Protein AF-A0A821KAT2-F1 (afdb_monomer_lite)

Foldseek 3Di:
DPVVVVVVVVQVVVCVPDPPLPPPPDQPPPVSLLVNLVVLLVVDPALVSSLVVS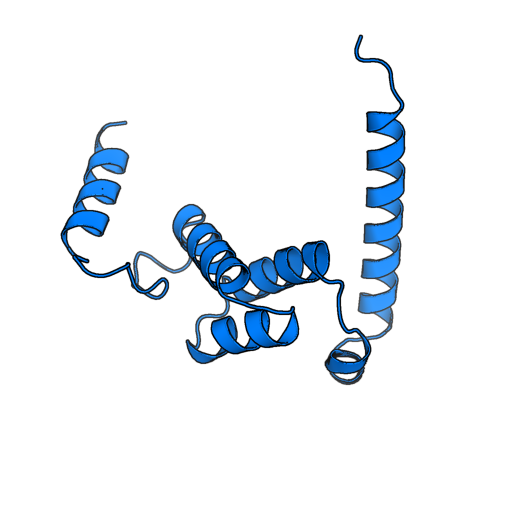PVPVRCRNNVVNNVVRCVPHNDPCVVCVVPDDPVVVVVVVVVVVVVVVVVVVVVPDPDD

Radius of gyration: 17.95 Å; chains: 1; bounding box: 37×36×47 Å

Sequence (113 aa):
TPRLHNDVQNVLLRHHRWADPGVETHVAYAPTVLNAALHYVSVSKNAAQAMANADGKNKHYYLPIVGILAGARWGIPVETYKDNINDAQLITLRETCTKLSTTWKQKLDQPYN

Secondary structure (DSSP, 8-state):
-HHHHHHHHHHHHH--SS--TT--STTT-HHHHHHHHHHHHHT-SSHHHHHHHHHTTS-GGGHHHHHHHHHHHH---HHHHGGGS-HHHHHHHHHHHHHHHHHHHHHHSS---

pLDDT: mean 73.88, std 16.39, range [41.5, 94.19]

Structure (mmCIF, N/CA/C/O backbone):
data_AF-A0A821KAT2-F1
#
_entry.id   AF-A0A821KAT2-F1
#
loop_
_atom_site.group_PDB
_atom_site.id
_atom_site.type_symbol
_atom_site.label_atom_id
_atom_site.label_alt_id
_atom_site.label_comp_id
_atom_site.label_asym_id
_atom_site.label_entity_id
_atom_site.label_seq_id
_atom_site.pdbx_PDB_ins_code
_atom_site.Cartn_x
_atom_site.Cartn_y
_atom_site.Cartn_z
_atom_site.occupancy
_atom_site.B_iso_or_equiv
_atom_site.auth_seq_id
_atom_site.auth_comp_id
_atom_site.auth_asym_id
_atom_site.auth_atom_id
_atom_site.pdbx_PDB_model_num
ATOM 1 N N . THR A 1 1 ? -0.099 23.629 -23.839 1.00 48.84 1 THR A N 1
ATOM 2 C CA . THR A 1 1 ? 1.025 22.709 -23.534 1.00 48.84 1 THR A CA 1
ATOM 3 C C . THR A 1 1 ? 0.987 21.493 -24.464 1.00 48.84 1 THR A C 1
ATOM 5 O O . THR A 1 1 ? 0.554 20.424 -24.060 1.00 48.84 1 THR A O 1
ATOM 8 N N . PRO A 1 2 ? 1.419 21.633 -25.732 1.00 46.84 2 PRO A N 1
ATOM 9 C CA . PRO A 1 2 ? 1.267 20.587 -26.759 1.00 46.84 2 PRO A CA 1
ATOM 10 C C . PRO A 1 2 ? 2.289 19.440 -26.662 1.00 46.84 2 PRO A C 1
ATOM 12 O O . PRO A 1 2 ? 2.046 18.355 -27.176 1.00 46.84 2 PRO A O 1
ATOM 15 N N . ARG A 1 3 ? 3.432 19.661 -25.991 1.00 51.06 3 ARG A N 1
ATOM 16 C CA . ARG A 1 3 ? 4.513 18.664 -25.884 1.00 51.06 3 ARG A CA 1
ATOM 17 C C . ARG A 1 3 ? 4.119 17.438 -25.058 1.00 51.06 3 ARG A C 1
ATOM 19 O O . ARG A 1 3 ? 4.303 16.327 -25.524 1.00 51.06 3 ARG A O 1
ATOM 26 N N . LEU A 1 4 ? 3.457 17.633 -23.914 1.00 49.03 4 LEU A N 1
ATOM 27 C CA . LEU A 1 4 ? 3.092 16.532 -23.014 1.00 49.03 4 LEU A CA 1
ATOM 28 C C . LEU A 1 4 ? 2.119 15.528 -23.660 1.00 49.03 4 LEU A C 1
ATOM 30 O O . LEU A 1 4 ? 2.245 14.327 -23.461 1.00 49.03 4 LEU A O 1
ATOM 34 N N . HIS A 1 5 ? 1.160 16.016 -24.454 1.00 43.97 5 HIS A N 1
ATOM 35 C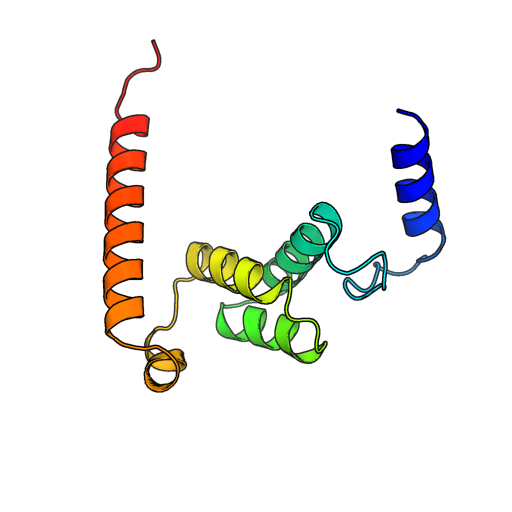 CA . HIS A 1 5 ? 0.195 15.156 -25.144 1.00 43.97 5 HIS A CA 1
ATOM 36 C C . HIS A 1 5 ? 0.874 14.303 -26.223 1.00 43.97 5 HIS A C 1
ATOM 38 O O . HIS A 1 5 ? 0.616 13.105 -26.321 1.00 43.97 5 HIS A O 1
ATOM 44 N N . ASN A 1 6 ? 1.800 14.907 -26.972 1.00 49.53 6 ASN A N 1
ATOM 45 C CA . ASN A 1 6 ? 2.571 14.213 -27.999 1.00 49.53 6 ASN A CA 1
ATOM 46 C C . ASN A 1 6 ? 3.572 13.222 -27.391 1.00 49.53 6 ASN A C 1
ATOM 48 O O . ASN A 1 6 ? 3.742 12.131 -27.926 1.00 49.53 6 ASN A O 1
ATOM 52 N N . ASP A 1 7 ? 4.187 13.554 -26.257 1.00 57.66 7 ASP A N 1
ATOM 53 C CA . ASP A 1 7 ? 5.124 12.664 -25.568 1.00 57.66 7 ASP A CA 1
ATOM 54 C C . ASP A 1 7 ? 4.397 11.437 -24.991 1.00 57.66 7 ASP A C 1
ATOM 56 O O . ASP A 1 7 ? 4.859 10.310 -25.161 1.00 57.66 7 ASP A O 1
ATOM 60 N N . VAL A 1 8 ? 3.203 11.626 -24.411 1.00 54.72 8 VAL A N 1
ATOM 61 C CA . VAL A 1 8 ? 2.356 10.526 -23.917 1.00 54.72 8 VAL A CA 1
ATOM 62 C C . VAL A 1 8 ? 1.865 9.640 -25.065 1.00 54.72 8 VAL A C 1
ATOM 64 O O . VAL A 1 8 ? 1.965 8.417 -24.970 1.00 54.72 8 VAL A O 1
ATOM 67 N N . GLN A 1 9 ? 1.392 10.221 -26.173 1.00 52.78 9 GLN A N 1
ATOM 68 C CA . GLN A 1 9 ? 0.966 9.430 -27.332 1.00 52.78 9 GLN A CA 1
ATOM 69 C C . GLN A 1 9 ? 2.125 8.669 -27.986 1.00 52.78 9 GLN A C 1
ATOM 71 O O . GLN A 1 9 ? 1.961 7.502 -28.334 1.00 52.78 9 GLN A O 1
ATOM 76 N N . ASN A 1 10 ? 3.311 9.270 -28.094 1.00 59.06 10 ASN A N 1
ATOM 77 C CA . ASN A 1 10 ? 4.483 8.611 -28.673 1.00 59.06 10 ASN A CA 1
ATOM 78 C C . ASN A 1 10 ? 4.999 7.452 -27.809 1.00 59.06 10 ASN A C 1
ATOM 80 O O . ASN A 1 10 ? 5.476 6.455 -28.352 1.00 59.06 10 ASN A O 1
ATOM 84 N N . VAL A 1 11 ? 4.884 7.546 -26.481 1.00 55.53 11 VAL A N 1
ATOM 85 C CA . VAL A 1 11 ? 5.189 6.429 -25.573 1.00 55.53 11 VAL A CA 1
ATOM 86 C C . VAL A 1 11 ? 4.153 5.313 -25.735 1.00 55.53 11 VAL A C 1
ATOM 88 O O . VAL A 1 11 ? 4.526 4.153 -25.887 1.00 55.53 11 VAL A O 1
ATOM 91 N N . LEU A 1 12 ? 2.861 5.645 -25.797 1.00 52.34 12 LEU A N 1
ATOM 92 C CA . LEU A 1 12 ? 1.791 4.656 -25.984 1.00 52.34 12 LEU A CA 1
ATOM 93 C C . LEU A 1 12 ? 1.886 3.920 -27.334 1.00 52.34 12 LEU A C 1
ATOM 95 O O . LEU A 1 12 ? 1.684 2.709 -27.382 1.00 52.34 12 LEU A O 1
ATOM 99 N N . LEU A 1 13 ? 2.245 4.624 -28.413 1.00 56.06 13 LEU A N 1
ATOM 100 C CA . LEU A 1 13 ? 2.386 4.063 -29.765 1.00 56.06 13 LEU A CA 1
ATOM 101 C C . LEU A 1 13 ? 3.610 3.147 -29.925 1.00 56.06 13 LEU A C 1
ATOM 103 O O . LEU A 1 13 ? 3.574 2.204 -30.712 1.00 56.06 13 LEU A O 1
ATOM 107 N N . ARG A 1 14 ? 4.696 3.377 -29.175 1.00 55.16 14 ARG A N 1
ATOM 108 C CA . ARG A 1 14 ? 5.900 2.522 -29.233 1.00 55.16 14 ARG A CA 1
ATOM 109 C C . ARG A 1 14 ? 5.719 1.172 -28.539 1.00 55.16 14 ARG A C 1
ATOM 111 O O . ARG A 1 14 ? 6.419 0.221 -28.875 1.00 55.16 14 ARG A O 1
ATOM 118 N N . HIS A 1 15 ? 4.783 1.063 -27.599 1.00 50.69 15 HIS A N 1
ATOM 119 C CA . HIS A 1 15 ? 4.591 -0.126 -26.768 1.00 50.69 15 HIS A CA 1
ATOM 120 C C . HIS A 1 15 ? 3.283 -0.850 -27.104 1.00 50.69 15 HIS A C 1
ATOM 122 O O . HIS A 1 15 ? 2.461 -1.065 -26.225 1.00 50.69 15 HIS A O 1
ATOM 128 N N . HIS A 1 16 ? 3.092 -1.266 -28.364 1.00 44.00 16 HIS A N 1
ATOM 129 C CA . HIS A 1 16 ? 1.927 -2.016 -28.889 1.00 44.00 16 HIS A CA 1
ATOM 130 C C . HIS A 1 16 ? 1.613 -3.391 -28.223 1.00 44.00 16 HIS A C 1
ATOM 132 O O . HIS A 1 16 ? 1.010 -4.276 -28.824 1.00 44.00 16 HIS A O 1
ATOM 138 N N . ARG A 1 17 ? 1.976 -3.588 -26.958 1.00 43.41 17 ARG A N 1
ATOM 139 C CA . ARG A 1 17 ? 1.495 -4.602 -26.015 1.00 43.41 17 ARG A CA 1
ATOM 140 C C . ARG A 1 17 ? 1.451 -3.916 -24.660 1.00 43.41 17 ARG A C 1
ATOM 142 O O . ARG A 1 17 ? 2.430 -3.248 -24.348 1.00 43.41 17 ARG A O 1
ATOM 149 N N . TRP A 1 18 ? 0.344 -4.065 -23.919 1.00 41.50 18 TRP A N 1
ATOM 150 C CA . TRP A 1 18 ? 0.127 -3.532 -22.562 1.00 41.50 18 TRP A CA 1
ATOM 151 C C . TRP A 1 18 ? 1.434 -3.110 -21.906 1.00 41.50 18 TRP A C 1
ATOM 153 O O . TRP A 1 18 ? 2.236 -3.979 -21.561 1.00 41.50 18 TRP A O 1
ATOM 163 N N . ALA A 1 19 ? 1.670 -1.793 -21.872 1.00 43.19 19 ALA A N 1
ATOM 164 C CA . ALA A 1 19 ? 2.962 -1.235 -21.515 1.00 43.19 19 ALA A CA 1
ATOM 165 C C . ALA A 1 19 ? 3.437 -1.908 -20.233 1.00 43.19 19 ALA A C 1
ATOM 167 O O . ALA A 1 19 ? 2.749 -1.828 -19.213 1.00 43.19 19 ALA A O 1
ATOM 168 N N . ASP A 1 20 ? 4.569 -2.611 -20.306 1.00 46.09 20 ASP A N 1
ATOM 169 C CA . ASP A 1 20 ? 5.188 -3.103 -19.093 1.00 46.09 20 ASP A CA 1
ATOM 170 C C . ASP A 1 20 ? 5.400 -1.864 -18.203 1.00 46.09 20 ASP A C 1
ATOM 172 O O . ASP A 1 20 ? 6.081 -0.924 -18.627 1.00 46.09 20 ASP A O 1
ATOM 176 N N . PRO A 1 21 ? 4.794 -1.797 -17.004 1.00 47.75 21 PRO A N 1
ATOM 177 C CA . PRO A 1 21 ? 4.899 -0.625 -16.137 1.00 47.75 21 PRO A CA 1
ATOM 178 C C . PRO A 1 21 ? 6.348 -0.292 -15.740 1.00 47.75 21 PRO A C 1
ATOM 180 O O . PRO A 1 21 ? 6.602 0.755 -15.148 1.00 47.75 21 PRO A O 1
ATOM 183 N N . GLY A 1 22 ? 7.303 -1.168 -16.062 1.00 45.19 22 GLY A N 1
ATOM 184 C CA . GLY A 1 22 ? 8.729 -0.950 -15.904 1.00 45.19 22 GLY A CA 1
ATOM 185 C C . GLY A 1 22 ? 9.430 -0.173 -17.025 1.00 45.19 22 GLY A C 1
ATOM 186 O O . GLY A 1 22 ? 10.651 -0.088 -16.953 1.00 45.19 22 GLY A O 1
ATOM 187 N N . VAL A 1 23 ? 8.772 0.385 -18.048 1.00 45.12 23 VAL A N 1
ATOM 188 C CA . VAL A 1 23 ? 9.501 1.139 -19.094 1.00 45.12 23 VAL A CA 1
ATOM 189 C C . VAL A 1 23 ? 10.197 2.378 -18.504 1.00 45.12 23 VAL A C 1
ATOM 191 O O . VAL A 1 23 ? 9.595 3.195 -17.810 1.00 45.12 23 VAL A O 1
ATOM 194 N N . GLU A 1 24 ? 11.498 2.495 -18.780 1.00 49.19 24 GLU A N 1
ATOM 195 C CA . GLU A 1 24 ? 12.432 3.522 -18.301 1.00 49.19 24 GLU A CA 1
ATOM 196 C C . GLU A 1 24 ? 12.169 4.921 -18.882 1.00 49.19 24 GLU A C 1
ATOM 198 O O . GLU A 1 24 ? 13.006 5.510 -19.560 1.00 49.19 24 GLU A O 1
ATOM 203 N N . THR A 1 25 ? 11.017 5.515 -18.592 1.00 44.34 25 THR A N 1
ATOM 204 C CA . THR A 1 25 ? 10.822 6.953 -18.801 1.00 44.34 25 THR A CA 1
ATOM 205 C C . THR A 1 25 ? 11.140 7.681 -17.497 1.00 44.34 25 THR A C 1
ATOM 207 O O . THR A 1 25 ? 10.272 7.855 -16.646 1.00 44.34 25 THR A O 1
ATOM 210 N N . HIS A 1 26 ? 12.409 8.063 -17.326 1.00 45.56 26 HIS A N 1
ATOM 211 C CA . HIS A 1 26 ? 12.885 9.031 -16.326 1.00 45.56 26 HIS A CA 1
ATOM 212 C C . HIS A 1 26 ? 12.432 8.779 -14.871 1.00 45.56 26 HIS A C 1
ATOM 214 O O . HIS A 1 26 ? 11.743 9.606 -14.291 1.00 45.56 26 HIS A O 1
ATOM 220 N N . VAL A 1 27 ? 12.843 7.644 -14.292 1.00 50.94 27 VAL A N 1
ATOM 221 C CA . VAL A 1 27 ? 12.984 7.281 -12.853 1.00 50.94 27 VAL A CA 1
ATOM 222 C C . VAL A 1 27 ? 11.801 7.499 -11.871 1.00 50.94 27 VAL A C 1
ATOM 224 O O . VAL A 1 27 ? 11.670 6.709 -10.946 1.00 50.94 27 VAL A O 1
ATOM 227 N N . ALA A 1 28 ? 10.900 8.472 -12.030 1.00 60.28 28 ALA A N 1
ATOM 228 C CA . ALA A 1 28 ? 9.798 8.740 -11.097 1.00 60.28 28 ALA A CA 1
ATOM 229 C C . ALA A 1 28 ? 8.685 9.641 -11.684 1.00 60.28 28 ALA A C 1
ATOM 231 O O . ALA A 1 28 ? 8.146 10.500 -10.984 1.00 60.28 28 ALA A O 1
ATOM 232 N N . TYR A 1 29 ? 8.320 9.501 -12.966 1.00 72.31 29 TYR A N 1
ATOM 233 C CA . TYR A 1 29 ? 7.175 10.255 -13.495 1.00 72.31 29 TYR A CA 1
ATOM 234 C C . TYR A 1 29 ? 5.875 9.817 -12.798 1.00 72.31 29 TYR A C 1
ATOM 236 O O . TYR A 1 29 ? 5.426 8.679 -12.960 1.00 72.31 29 TYR A O 1
ATOM 244 N N . ALA A 1 30 ? 5.281 10.721 -12.012 1.00 77.19 30 ALA A N 1
ATOM 245 C CA . ALA A 1 30 ? 4.203 10.394 -11.077 1.00 77.19 30 ALA A CA 1
ATOM 246 C C . ALA A 1 30 ? 3.013 9.637 -11.710 1.00 77.19 30 ALA A C 1
ATOM 248 O O . ALA A 1 30 ? 2.580 8.646 -11.119 1.00 77.19 30 ALA A O 1
ATOM 249 N N . PRO A 1 31 ? 2.518 9.994 -12.915 1.00 79.12 31 PRO A N 1
ATOM 250 C CA . PRO A 1 31 ? 1.452 9.234 -13.568 1.00 79.12 31 PRO A CA 1
ATOM 251 C C . PRO A 1 31 ? 1.831 7.789 -13.910 1.00 79.12 31 PRO A C 1
ATOM 253 O O . PRO A 1 31 ? 1.021 6.891 -13.698 1.00 79.12 31 PRO A O 1
ATOM 256 N N . THR A 1 32 ? 3.054 7.536 -14.388 1.00 76.19 32 THR A N 1
ATOM 257 C CA . THR A 1 32 ? 3.511 6.172 -14.711 1.00 76.19 32 THR A CA 1
ATOM 258 C C . THR A 1 32 ? 3.634 5.324 -13.451 1.00 76.19 32 THR A C 1
ATOM 260 O O . THR A 1 32 ? 3.178 4.183 -13.431 1.00 76.19 32 THR A O 1
ATOM 263 N N . VAL A 1 33 ? 4.189 5.895 -12.377 1.00 77.75 33 VAL A N 1
ATOM 264 C CA . VAL A 1 33 ? 4.332 5.216 -11.080 1.00 77.75 33 VAL A CA 1
ATOM 265 C C . VAL A 1 33 ? 2.958 4.873 -10.493 1.00 77.75 33 VAL A C 1
ATOM 267 O O . VAL A 1 33 ? 2.743 3.748 -10.039 1.00 77.75 33 VAL A O 1
ATOM 270 N N . LEU A 1 34 ? 2.004 5.807 -10.545 1.00 83.50 34 LEU A N 1
ATOM 271 C CA . LEU A 1 34 ? 0.642 5.565 -10.073 1.00 83.50 34 LEU A CA 1
ATOM 272 C C . LEU A 1 34 ? -0.077 4.512 -10.926 1.00 83.50 34 LEU A C 1
ATOM 274 O O . LEU A 1 34 ? -0.707 3.610 -10.377 1.00 83.50 34 LEU A O 1
ATOM 278 N N . ASN A 1 35 ? 0.041 4.588 -12.253 1.00 83.19 35 ASN A N 1
ATOM 279 C CA . ASN A 1 35 ? -0.578 3.620 -13.156 1.00 83.19 35 ASN A CA 1
ATOM 280 C C . ASN A 1 35 ? -0.026 2.202 -12.937 1.00 83.19 35 ASN A C 1
ATOM 282 O O . ASN A 1 35 ? -0.790 1.241 -12.888 1.00 83.19 35 ASN A O 1
ATOM 286 N N . ALA A 1 36 ? 1.287 2.072 -12.728 1.00 82.00 36 ALA A N 1
ATOM 287 C CA . ALA A 1 36 ? 1.925 0.812 -12.359 1.00 82.00 36 ALA A CA 1
ATOM 288 C C . ALA A 1 36 ? 1.352 0.243 -11.053 1.00 82.00 36 ALA A C 1
ATOM 290 O O . ALA A 1 36 ? 0.975 -0.927 -10.995 1.00 82.00 36 ALA A O 1
ATOM 291 N N . ALA A 1 37 ? 1.238 1.078 -10.016 1.00 87.12 37 ALA A N 1
ATOM 292 C CA . ALA A 1 37 ? 0.701 0.650 -8.731 1.00 87.12 37 ALA A CA 1
ATOM 293 C C . ALA A 1 37 ? -0.762 0.190 -8.840 1.00 87.12 37 ALA A C 1
ATOM 295 O O . ALA A 1 37 ? -1.122 -0.868 -8.320 1.00 87.12 37 ALA A O 1
ATOM 296 N N . LEU A 1 38 ? -1.592 0.944 -9.569 1.00 88.69 38 LEU A N 1
ATOM 297 C CA . LEU A 1 38 ? -2.983 0.579 -9.839 1.00 88.69 38 LEU A CA 1
ATOM 298 C C . LEU A 1 38 ? -3.083 -0.741 -10.605 1.00 88.69 38 LEU A C 1
ATOM 300 O O . LEU A 1 38 ? -3.902 -1.587 -10.245 1.00 88.69 38 LEU A O 1
ATOM 304 N N . HIS A 1 39 ? -2.229 -0.949 -11.611 1.00 87.88 39 HIS A N 1
ATOM 305 C CA . HIS A 1 39 ? -2.180 -2.199 -12.360 1.00 87.88 39 HIS A CA 1
ATOM 306 C C . HIS A 1 39 ? -1.923 -3.390 -11.430 1.00 87.88 39 HIS A C 1
ATOM 308 O O . HIS A 1 39 ? -2.752 -4.300 -11.382 1.00 87.88 39 HIS A O 1
ATOM 314 N N . TYR A 1 40 ? -0.856 -3.357 -10.623 1.00 89.50 40 TYR A N 1
ATOM 315 C CA . TYR A 1 40 ? -0.530 -4.452 -9.703 1.00 89.50 40 TYR A CA 1
ATOM 316 C C . TYR A 1 40 ? -1.649 -4.743 -8.701 1.00 89.50 40 TYR A C 1
ATOM 318 O O . TYR A 1 40 ? -1.954 -5.908 -8.449 1.00 89.50 40 TYR A O 1
ATOM 326 N N . VAL A 1 41 ? -2.312 -3.715 -8.169 1.00 90.88 41 VAL A N 1
ATOM 327 C CA . VAL A 1 41 ? -3.455 -3.900 -7.263 1.00 90.88 41 VAL A CA 1
ATOM 328 C C . VAL A 1 41 ? -4.663 -4.481 -8.004 1.00 90.88 41 VAL A C 1
ATOM 330 O O . VAL A 1 41 ? -5.339 -5.356 -7.473 1.00 90.88 41 VAL A O 1
ATOM 333 N N . SER A 1 42 ? -4.945 -4.044 -9.231 1.00 91.62 42 SER A N 1
ATOM 334 C CA . SER A 1 42 ? -6.114 -4.506 -9.993 1.00 91.62 42 SER A CA 1
ATOM 335 C C . SER A 1 42 ? -6.058 -5.984 -10.385 1.00 91.62 42 SER A C 1
ATOM 337 O O . SER A 1 42 ? -7.091 -6.649 -10.369 1.00 91.62 42 SER A O 1
ATOM 339 N N . VAL A 1 43 ? -4.867 -6.507 -10.690 1.00 91.00 43 VAL A N 1
ATOM 340 C CA . VAL A 1 43 ? -4.671 -7.906 -11.114 1.00 91.00 43 VAL A CA 1
ATOM 341 C C . VAL A 1 43 ? -4.453 -8.871 -9.943 1.00 91.00 43 VAL A C 1
ATOM 343 O O . VAL A 1 43 ? -4.301 -10.075 -10.151 1.00 91.00 43 VAL A O 1
ATOM 346 N N . SER A 1 44 ? -4.427 -8.362 -8.710 1.00 92.44 44 SER A N 1
ATOM 347 C CA . SER A 1 44 ? -4.138 -9.146 -7.508 1.00 92.44 44 SER A CA 1
ATOM 348 C C . SER A 1 44 ? -5.402 -9.492 -6.726 1.00 92.44 44 SER A C 1
ATOM 350 O O . SER A 1 44 ? -6.371 -8.736 -6.701 1.00 92.44 44 SER A O 1
ATOM 352 N N . LYS A 1 45 ? -5.390 -10.649 -6.057 1.00 94.19 45 LYS A N 1
ATOM 353 C CA . LYS A 1 45 ? -6.519 -11.155 -5.258 1.00 94.19 45 LYS A CA 1
ATOM 354 C C . LYS A 1 45 ? -6.452 -10.740 -3.788 1.00 94.19 45 LYS A C 1
ATOM 356 O O . LYS A 1 45 ? -7.470 -10.766 -3.105 1.00 94.19 45 LYS A O 1
ATOM 361 N N . ASN A 1 46 ? -5.264 -10.400 -3.297 1.00 91.44 46 ASN A N 1
ATOM 362 C CA . ASN A 1 46 ? -5.013 -9.987 -1.920 1.00 91.44 46 ASN A CA 1
ATOM 363 C C . ASN A 1 46 ? -3.757 -9.100 -1.836 1.00 91.44 46 ASN A C 1
ATOM 365 O O . ASN A 1 46 ? -3.012 -8.966 -2.811 1.00 91.44 46 ASN A O 1
ATOM 369 N N . ALA A 1 47 ? -3.519 -8.509 -0.659 1.00 89.31 47 ALA A N 1
ATOM 370 C CA . ALA A 1 47 ? -2.409 -7.583 -0.442 1.00 89.31 47 ALA A CA 1
ATOM 371 C C . ALA A 1 47 ? -1.026 -8.232 -0.624 1.00 89.31 47 ALA A C 1
ATOM 373 O O . ALA A 1 47 ? -0.149 -7.633 -1.244 1.00 89.31 47 ALA A O 1
ATOM 374 N N . ALA A 1 48 ? -0.844 -9.470 -0.153 1.00 88.44 48 ALA A N 1
ATOM 375 C CA . ALA A 1 48 ? 0.421 -10.191 -0.290 1.00 88.44 48 ALA A CA 1
ATOM 376 C C . ALA A 1 48 ? 0.782 -10.436 -1.765 1.00 88.44 48 ALA A C 1
ATOM 378 O O . ALA A 1 48 ? 1.913 -10.190 -2.178 1.00 88.44 48 ALA A O 1
ATOM 379 N N . GLN A 1 49 ? -0.195 -10.843 -2.582 1.00 90.00 49 GLN A N 1
ATOM 380 C CA . GLN A 1 49 ? -0.012 -11.039 -4.018 1.00 90.00 49 GLN A CA 1
ATOM 381 C C . GLN A 1 49 ? 0.302 -9.719 -4.737 1.00 90.00 49 GLN A C 1
ATOM 383 O O . GLN A 1 49 ? 1.161 -9.703 -5.614 1.00 90.00 49 GLN A O 1
ATOM 388 N N . ALA A 1 50 ? -0.347 -8.613 -4.355 1.00 90.19 50 ALA A N 1
ATOM 389 C CA . ALA A 1 50 ? -0.066 -7.298 -4.934 1.00 90.19 50 ALA A CA 1
ATOM 390 C C . ALA A 1 50 ? 1.377 -6.849 -4.672 1.00 90.19 50 ALA A C 1
ATOM 392 O O . ALA A 1 50 ? 2.053 -6.396 -5.595 1.00 90.19 50 ALA A O 1
ATOM 393 N N . MET A 1 51 ? 1.861 -7.032 -3.441 1.00 87.81 51 MET A N 1
ATOM 394 C CA . MET A 1 51 ? 3.245 -6.728 -3.074 1.00 87.81 51 MET A CA 1
ATOM 395 C C . MET A 1 51 ? 4.239 -7.632 -3.811 1.00 87.81 51 MET A C 1
ATOM 397 O O . MET A 1 51 ? 5.198 -7.124 -4.382 1.00 87.81 51 MET A O 1
ATOM 401 N N . ALA A 1 52 ? 3.980 -8.942 -3.885 1.00 87.62 52 ALA A N 1
ATOM 402 C CA . ALA A 1 52 ? 4.844 -9.885 -4.598 1.00 87.62 52 ALA A CA 1
ATOM 403 C C . ALA A 1 52 ? 4.936 -9.583 -6.107 1.00 87.62 52 ALA A C 1
ATOM 405 O O . ALA A 1 52 ? 6.024 -9.590 -6.680 1.00 87.62 52 ALA A O 1
ATOM 406 N N . ASN A 1 53 ? 3.805 -9.258 -6.746 1.00 86.38 53 ASN A N 1
ATOM 407 C CA . ASN A 1 53 ? 3.758 -8.875 -8.161 1.00 86.38 53 ASN A CA 1
ATOM 408 C C . ASN A 1 53 ? 4.554 -7.590 -8.445 1.00 86.38 53 ASN A C 1
ATOM 410 O O . ASN A 1 53 ? 5.133 -7.448 -9.522 1.00 86.38 53 ASN A O 1
ATOM 414 N N . ALA A 1 54 ? 4.568 -6.655 -7.493 1.00 84.19 54 ALA A N 1
ATOM 415 C CA . ALA A 1 54 ? 5.281 -5.392 -7.613 1.00 84.19 54 ALA A CA 1
ATOM 416 C C . ALA A 1 54 ? 6.798 -5.543 -7.360 1.00 84.19 54 ALA A C 1
ATOM 418 O O . ALA A 1 54 ? 7.603 -4.918 -8.058 1.00 84.19 54 ALA A O 1
ATOM 419 N N . ASP A 1 55 ? 7.193 -6.378 -6.397 1.00 80.00 55 ASP A N 1
ATOM 420 C CA . ASP A 1 55 ? 8.585 -6.540 -5.951 1.00 80.00 55 ASP A CA 1
ATOM 421 C C . ASP A 1 55 ? 9.473 -7.244 -6.993 1.00 80.00 55 ASP A C 1
ATOM 423 O O . ASP A 1 55 ? 10.620 -6.857 -7.216 1.00 80.00 55 ASP A O 1
ATOM 427 N N . GLY A 1 56 ? 8.907 -8.190 -7.754 1.00 66.38 56 GLY A N 1
ATOM 428 C CA . GLY A 1 56 ? 9.629 -8.988 -8.755 1.00 66.38 56 GLY A CA 1
ATOM 429 C C . GLY A 1 56 ? 10.270 -8.219 -9.923 1.00 66.38 56 GLY A C 1
ATOM 430 O O . GLY A 1 56 ? 10.905 -8.841 -10.771 1.00 66.38 56 GLY A O 1
ATOM 431 N N . LYS A 1 57 ? 10.122 -6.888 -10.002 1.00 61.84 57 LYS A N 1
ATOM 432 C CA . LYS A 1 57 ? 10.689 -6.055 -11.081 1.00 61.84 57 LYS A CA 1
ATOM 433 C C . LYS A 1 57 ? 11.805 -5.094 -10.650 1.00 61.84 57 LYS A C 1
ATOM 435 O O . LYS A 1 57 ? 12.225 -4.280 -11.468 1.00 61.84 57 LYS A O 1
ATOM 440 N N . ASN A 1 58 ? 12.310 -5.188 -9.414 1.00 56.47 58 ASN A N 1
ATOM 441 C CA . ASN A 1 58 ? 13.505 -4.462 -8.942 1.00 56.47 58 ASN A CA 1
ATOM 442 C C . ASN A 1 58 ? 13.419 -2.918 -9.067 1.00 56.47 58 ASN A C 1
ATOM 444 O O . ASN A 1 58 ? 14.428 -2.226 -9.208 1.00 56.47 58 ASN A O 1
ATOM 448 N N . LYS A 1 59 ? 12.199 -2.360 -9.049 1.00 63.03 59 LYS A N 1
ATOM 449 C CA . LYS A 1 59 ? 11.936 -0.913 -9.112 1.00 63.03 59 LYS A CA 1
ATOM 450 C C . LYS A 1 59 ? 11.138 -0.493 -7.882 1.00 63.03 59 LYS A C 1
ATOM 452 O O . LYS A 1 59 ? 9.946 -0.755 -7.771 1.00 63.03 59 LYS A O 1
ATOM 457 N N . HIS A 1 60 ? 11.802 0.177 -6.945 1.00 67.62 60 HIS A N 1
ATOM 458 C CA . HIS A 1 60 ? 11.249 0.404 -5.606 1.00 67.62 60 HIS A CA 1
ATOM 459 C C . HIS A 1 60 ? 10.223 1.549 -5.505 1.00 67.62 60 HIS A C 1
ATOM 461 O O . HIS A 1 60 ? 9.517 1.651 -4.507 1.00 67.62 60 HIS A O 1
ATOM 467 N N . TYR A 1 61 ? 10.099 2.412 -6.518 1.00 75.69 61 TYR A N 1
ATOM 468 C CA . TYR A 1 61 ? 9.351 3.673 -6.388 1.00 75.69 61 TYR A CA 1
ATOM 469 C C . TYR A 1 61 ? 7.825 3.517 -6.282 1.00 75.69 61 TYR A C 1
ATOM 471 O O . TYR A 1 61 ? 7.173 4.341 -5.647 1.00 75.69 61 TYR A O 1
ATOM 479 N N . TYR A 1 62 ? 7.238 2.475 -6.877 1.00 78.88 62 TYR A N 1
ATOM 480 C CA . TYR A 1 62 ? 5.792 2.221 -6.793 1.00 78.88 62 TYR A CA 1
ATOM 481 C C . TYR A 1 62 ? 5.410 1.312 -5.613 1.00 78.88 62 TYR A C 1
ATOM 483 O O . TYR A 1 62 ? 4.232 1.254 -5.270 1.00 78.88 62 TYR A O 1
ATOM 491 N N . LEU A 1 63 ? 6.367 0.622 -4.973 1.00 84.12 63 LEU A N 1
ATOM 492 C CA . LEU A 1 63 ? 6.097 -0.320 -3.875 1.00 84.12 63 LEU A CA 1
ATOM 493 C C . LEU A 1 63 ? 5.356 0.328 -2.693 1.00 84.12 63 LEU A C 1
ATOM 495 O O . LEU A 1 63 ? 4.360 -0.248 -2.253 1.00 84.12 63 LEU A O 1
ATOM 499 N N . PRO A 1 64 ? 5.736 1.533 -2.215 1.00 86.00 64 PRO A N 1
ATOM 5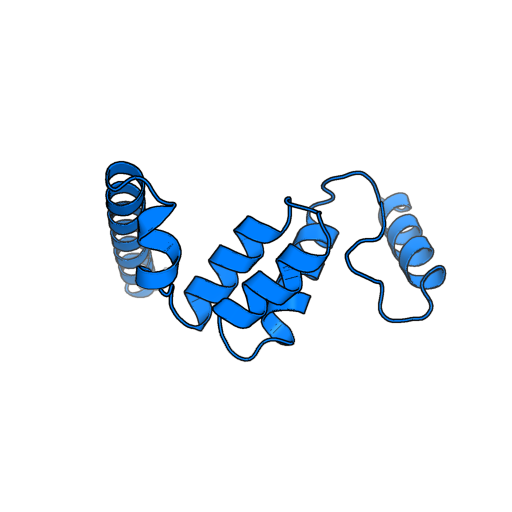00 C CA . PRO A 1 64 ? 4.980 2.199 -1.156 1.00 86.00 64 PRO A CA 1
ATOM 501 C C . PRO A 1 64 ? 3.530 2.493 -1.559 1.00 86.00 64 PRO A C 1
ATOM 503 O O . PRO A 1 64 ? 2.616 2.329 -0.755 1.00 86.00 64 PRO A O 1
ATOM 506 N N . ILE A 1 65 ? 3.300 2.881 -2.819 1.00 89.12 65 ILE A N 1
ATOM 507 C CA . ILE A 1 65 ? 1.959 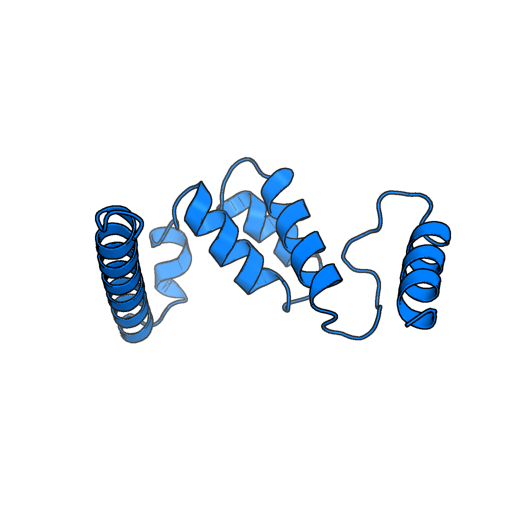3.196 -3.332 1.00 89.12 65 ILE A CA 1
ATOM 508 C C . ILE A 1 65 ? 1.122 1.918 -3.444 1.00 89.12 65 ILE A C 1
ATOM 510 O O . ILE A 1 65 ? -0.039 1.916 -3.040 1.00 89.12 65 ILE A O 1
ATOM 514 N N . VAL A 1 66 ? 1.712 0.814 -3.918 1.00 89.94 66 VAL A N 1
ATOM 515 C CA . VAL A 1 66 ? 1.063 -0.507 -3.915 1.00 89.94 66 VAL A CA 1
ATOM 516 C C . VAL A 1 66 ? 0.684 -0.907 -2.491 1.00 89.94 66 VAL A C 1
ATOM 518 O O . VAL A 1 66 ? -0.457 -1.305 -2.274 1.00 89.94 66 VAL A O 1
ATOM 521 N N . GLY A 1 67 ? 1.580 -0.734 -1.515 1.00 89.50 67 GLY A N 1
ATOM 522 C CA . GLY A 1 67 ? 1.314 -1.038 -0.107 1.00 89.50 67 GLY A CA 1
ATOM 523 C C . GLY A 1 67 ? 0.150 -0.232 0.475 1.00 89.50 67 GLY A C 1
ATOM 524 O O . GLY A 1 67 ? -0.735 -0.806 1.109 1.00 89.50 67 GLY A O 1
ATOM 525 N N . ILE A 1 68 ? 0.096 1.078 0.205 1.00 89.75 68 ILE A N 1
ATOM 526 C CA . ILE A 1 68 ? -1.006 1.951 0.644 1.00 89.75 68 ILE A CA 1
ATOM 527 C C . ILE A 1 68 ? -2.335 1.502 0.024 1.00 89.75 68 ILE A C 1
ATOM 529 O O . ILE A 1 68 ? -3.318 1.312 0.740 1.00 89.75 68 ILE A O 1
ATOM 533 N N . LEU A 1 69 ? -2.375 1.306 -1.297 1.00 92.56 69 LEU A N 1
ATOM 534 C CA . LEU A 1 69 ? -3.598 0.939 -2.015 1.00 92.56 69 LEU A CA 1
ATOM 535 C C . LEU A 1 69 ? -4.089 -0.466 -1.641 1.00 92.56 69 LEU A C 1
ATOM 537 O O . LEU A 1 69 ? -5.282 -0.671 -1.413 1.00 92.56 69 LEU A O 1
ATOM 541 N N . ALA A 1 70 ? -3.176 -1.432 -1.547 1.00 92.50 70 ALA A N 1
ATOM 542 C CA . ALA A 1 70 ? -3.489 -2.796 -1.147 1.00 92.50 70 ALA A CA 1
ATOM 543 C C . ALA A 1 70 ? -3.974 -2.858 0.308 1.00 92.50 70 ALA A C 1
ATOM 545 O O . ALA A 1 70 ? -4.975 -3.517 0.589 1.00 92.50 70 ALA A O 1
ATOM 546 N N . GLY A 1 71 ? -3.314 -2.128 1.213 1.00 90.75 71 GLY A N 1
ATOM 547 C CA . GLY A 1 71 ? -3.707 -2.021 2.615 1.00 90.75 71 GLY A CA 1
ATOM 548 C C . GLY A 1 71 ? -5.076 -1.368 2.797 1.00 90.75 71 GLY A C 1
ATOM 549 O O . GLY A 1 71 ? -5.882 -1.855 3.583 1.00 90.75 71 GLY A O 1
ATOM 550 N N . ALA A 1 72 ? -5.381 -0.320 2.028 1.00 88.38 72 ALA A N 1
ATOM 551 C CA . ALA A 1 72 ? -6.697 0.315 2.046 1.00 88.38 72 ALA A CA 1
ATOM 552 C C . ALA A 1 72 ? -7.812 -0.615 1.533 1.00 88.38 72 ALA A C 1
ATOM 554 O O . ALA A 1 72 ? -8.933 -0.561 2.033 1.00 88.38 72 ALA A O 1
ATOM 555 N N . ARG A 1 73 ? -7.514 -1.474 0.547 1.00 91.00 73 ARG A N 1
ATOM 556 C CA . ARG A 1 73 ? -8.501 -2.375 -0.066 1.00 91.00 73 ARG A CA 1
ATOM 557 C C . ARG A 1 73 ? -8.761 -3.648 0.739 1.00 91.00 73 ARG A C 1
ATOM 559 O O . ARG A 1 73 ? -9.910 -4.066 0.840 1.00 91.00 73 ARG A O 1
ATOM 566 N N . TRP A 1 74 ? -7.711 -4.294 1.244 1.00 92.50 74 TRP A N 1
ATOM 567 C CA . TRP A 1 74 ? -7.796 -5.628 1.861 1.00 92.50 74 TRP A CA 1
ATOM 568 C C . TRP A 1 74 ? -7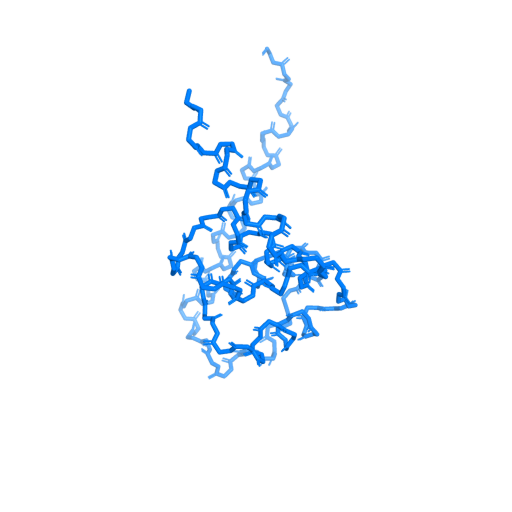.363 -5.668 3.329 1.00 92.50 74 TRP A C 1
ATOM 570 O O . TRP A 1 74 ? -7.466 -6.717 3.960 1.00 92.50 74 TRP A O 1
ATOM 580 N N . GLY A 1 75 ? -6.879 -4.554 3.877 1.00 86.38 75 GLY A N 1
ATOM 581 C CA . GLY A 1 75 ? -6.184 -4.530 5.158 1.00 86.38 75 GLY A CA 1
ATOM 582 C C . GLY A 1 75 ? -4.700 -4.877 5.021 1.00 86.38 75 GLY A C 1
ATOM 583 O O . GLY A 1 75 ? -4.255 -5.484 4.044 1.00 86.38 75 GLY A O 1
ATOM 584 N N . ILE A 1 76 ? -3.915 -4.461 6.015 1.00 78.38 76 ILE A N 1
ATOM 585 C CA . ILE A 1 76 ? -2.478 -4.745 6.089 1.00 78.38 76 ILE A CA 1
ATOM 586 C C . ILE A 1 76 ? -2.283 -5.994 6.957 1.00 78.38 76 ILE A C 1
ATOM 588 O O . ILE A 1 76 ? -2.656 -5.961 8.134 1.00 78.38 76 ILE A O 1
ATOM 592 N N . PRO A 1 77 ? -1.682 -7.081 6.440 1.00 73.25 77 PRO A N 1
ATOM 593 C CA . PRO A 1 77 ? -1.342 -8.240 7.256 1.00 73.25 77 PRO A CA 1
ATOM 594 C C . PRO A 1 77 ? -0.101 -7.920 8.103 1.00 73.25 77 PRO A C 1
ATOM 596 O O . PRO A 1 77 ? 1.022 -8.252 7.737 1.00 73.25 77 PRO A O 1
ATOM 599 N N . VAL A 1 78 ? -0.296 -7.224 9.229 1.00 73.62 78 VAL A N 1
ATOM 600 C CA . VAL A 1 78 ? 0.795 -6.724 10.094 1.00 73.62 78 VAL A CA 1
ATOM 601 C C . VAL A 1 78 ? 1.730 -7.849 10.544 1.00 73.62 78 VAL A C 1
ATOM 603 O O . VAL A 1 78 ? 2.942 -7.660 10.567 1.00 73.62 78 VAL A O 1
ATOM 606 N N . GLU A 1 79 ? 1.186 -9.036 10.814 1.00 75.75 79 GLU A N 1
ATOM 607 C CA . GLU A 1 79 ? 1.967 -10.214 11.211 1.00 75.75 79 GLU A CA 1
ATOM 608 C C . GLU A 1 79 ? 3.015 -10.635 10.175 1.00 75.75 79 GLU A C 1
ATOM 610 O O . GLU A 1 79 ? 4.043 -11.191 10.542 1.00 75.75 79 GLU A O 1
ATOM 615 N N . THR A 1 80 ? 2.789 -10.349 8.890 1.00 71.69 80 THR A N 1
ATOM 616 C CA . THR A 1 80 ? 3.737 -10.656 7.808 1.00 71.69 80 THR A CA 1
ATOM 617 C C . THR A 1 80 ? 4.945 -9.716 7.807 1.00 71.69 80 THR A C 1
ATOM 619 O O . THR A 1 80 ? 5.986 -10.059 7.255 1.00 71.69 80 THR A O 1
ATOM 622 N N . TYR A 1 81 ? 4.827 -8.534 8.418 1.00 71.81 81 TYR A N 1
ATOM 623 C CA . TYR A 1 81 ? 5.843 -7.479 8.349 1.00 71.81 81 TYR A CA 1
ATOM 624 C C . TYR A 1 81 ? 6.422 -7.087 9.710 1.00 71.81 81 TYR A C 1
ATOM 626 O O . TYR A 1 81 ? 7.295 -6.224 9.759 1.00 71.81 81 TYR A O 1
ATOM 634 N N . LYS A 1 82 ? 5.965 -7.709 10.803 1.00 69.88 82 LYS A N 1
ATOM 635 C CA . LYS A 1 82 ? 6.341 -7.342 12.177 1.00 69.88 82 LYS A CA 1
ATOM 636 C C . LYS A 1 82 ? 7.848 -7.376 12.437 1.00 69.88 82 LYS A C 1
ATOM 638 O O . LYS A 1 82 ? 8.353 -6.488 13.103 1.00 69.88 82 LYS A O 1
ATOM 643 N N . ASP A 1 83 ? 8.566 -8.327 11.840 1.00 76.56 83 ASP A N 1
ATOM 644 C CA . ASP A 1 83 ? 10.012 -8.477 12.054 1.00 76.56 83 ASP A CA 1
ATOM 645 C C . ASP A 1 83 ? 10.835 -7.434 11.275 1.00 76.56 83 ASP A C 1
ATOM 647 O O . ASP A 1 83 ? 12.016 -7.231 11.545 1.00 76.56 83 ASP A O 1
ATOM 651 N N . ASN A 1 84 ? 10.205 -6.750 10.313 1.00 77.00 84 ASN A N 1
ATOM 652 C CA . ASN A 1 84 ? 10.839 -5.772 9.428 1.00 77.00 84 ASN A CA 1
ATOM 653 C C . ASN A 1 84 ? 10.433 -4.323 9.745 1.00 77.00 84 ASN A C 1
ATOM 655 O O . ASN A 1 84 ? 10.892 -3.398 9.073 1.00 77.00 84 ASN A O 1
ATOM 659 N N . ILE A 1 85 ? 9.550 -4.107 10.725 1.00 75.00 85 ILE A N 1
ATOM 660 C CA . ILE A 1 85 ? 9.029 -2.787 11.085 1.00 75.00 85 ILE A CA 1
ATOM 661 C C . ILE A 1 85 ? 9.412 -2.487 12.531 1.00 75.00 85 ILE A C 1
ATOM 663 O O . ILE A 1 85 ? 9.150 -3.271 13.432 1.00 75.00 85 ILE A O 1
ATOM 667 N N . ASN A 1 86 ? 9.989 -1.310 12.764 1.00 85.12 86 ASN A N 1
ATOM 668 C CA . ASN A 1 86 ? 10.227 -0.823 14.117 1.00 85.12 86 ASN A CA 1
ATOM 669 C C . ASN A 1 86 ? 8.885 -0.513 14.811 1.00 85.12 86 ASN A C 1
ATOM 671 O O . ASN A 1 86 ? 8.078 0.255 14.278 1.00 85.12 86 ASN A O 1
ATOM 675 N N . ASP A 1 87 ? 8.676 -1.040 16.019 1.00 81.50 87 ASP A N 1
ATOM 676 C CA . ASP A 1 87 ? 7.466 -0.825 16.825 1.00 81.50 87 ASP A CA 1
ATOM 677 C C . ASP A 1 87 ? 7.083 0.656 16.966 1.00 81.50 87 ASP A C 1
ATOM 679 O O . ASP A 1 87 ? 5.909 1.012 16.851 1.00 81.50 87 ASP A O 1
ATOM 683 N N . ALA A 1 88 ? 8.062 1.552 17.125 1.00 82.88 88 ALA A N 1
ATOM 684 C CA . ALA A 1 88 ? 7.814 2.991 17.222 1.00 82.88 88 ALA A CA 1
ATOM 685 C C . ALA A 1 88 ? 7.215 3.569 15.926 1.00 82.88 88 ALA A C 1
ATOM 687 O O . ALA A 1 88 ? 6.312 4.413 15.966 1.00 82.88 88 ALA A O 1
ATOM 688 N N . GLN A 1 89 ? 7.676 3.094 14.764 1.00 80.81 89 GLN A N 1
ATOM 689 C CA . GLN A 1 89 ? 7.132 3.494 13.463 1.00 80.81 89 GLN A CA 1
ATOM 690 C C . GLN A 1 89 ? 5.719 2.937 13.271 1.00 80.81 89 GLN A C 1
ATOM 692 O O . GLN A 1 89 ? 4.839 3.651 12.790 1.00 80.81 89 GLN A O 1
ATOM 697 N N . LEU A 1 90 ? 5.479 1.692 13.694 1.00 79.81 90 LEU A N 1
ATOM 698 C CA . LEU A 1 90 ? 4.167 1.056 13.606 1.00 79.81 90 LEU A CA 1
ATOM 699 C C . LEU A 1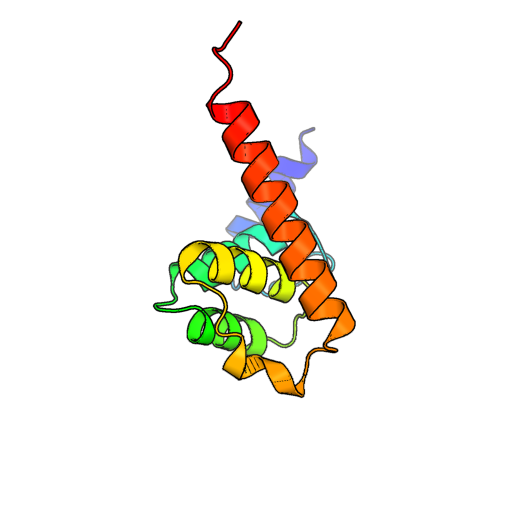 90 ? 3.124 1.768 14.477 1.00 79.81 90 LEU A C 1
ATOM 701 O O . LEU A 1 90 ? 2.011 2.019 14.011 1.00 79.81 90 LEU A O 1
ATOM 705 N N . ILE A 1 91 ? 3.478 2.125 15.715 1.00 84.81 91 ILE A N 1
ATOM 706 C CA . ILE A 1 91 ? 2.619 2.902 16.623 1.00 84.81 91 ILE A CA 1
ATOM 707 C C . ILE A 1 91 ? 2.284 4.255 15.992 1.00 84.81 91 ILE A C 1
ATOM 709 O O . ILE A 1 91 ? 1.109 4.592 15.843 1.00 84.81 91 ILE A O 1
ATOM 713 N N . THR A 1 92 ? 3.300 4.983 15.523 1.00 86.88 92 THR A N 1
ATOM 714 C CA . THR A 1 92 ? 3.122 6.298 14.886 1.00 86.88 92 THR A CA 1
ATOM 715 C C . THR A 1 92 ? 2.207 6.219 13.659 1.00 86.88 92 THR A C 1
ATOM 717 O O . THR A 1 92 ? 1.329 7.069 13.466 1.00 86.88 92 THR A O 1
ATOM 720 N N . LEU A 1 93 ? 2.363 5.179 12.834 1.00 83.56 93 LEU A N 1
ATOM 721 C CA . LEU A 1 93 ? 1.530 4.965 11.653 1.00 83.56 93 LEU A CA 1
ATOM 722 C C . LEU A 1 93 ? 0.075 4.672 12.042 1.00 83.56 93 LEU A C 1
ATOM 724 O O . LEU A 1 93 ? -0.842 5.273 11.483 1.00 83.56 93 LEU A O 1
ATOM 728 N N . ARG A 1 94 ? -0.150 3.808 13.041 1.00 84.69 94 ARG A N 1
ATOM 729 C CA . ARG A 1 94 ? -1.492 3.486 13.557 1.00 84.69 94 ARG A CA 1
ATOM 730 C C . ARG A 1 94 ? -2.204 4.716 14.112 1.00 84.69 94 ARG A C 1
ATOM 732 O O . ARG A 1 94 ? -3.375 4.939 13.796 1.00 84.69 94 ARG A O 1
ATOM 739 N N . GLU A 1 95 ? -1.510 5.533 14.897 1.00 89.00 95 GLU A N 1
ATOM 740 C CA . GLU A 1 95 ? -2.066 6.778 15.432 1.00 89.00 95 GLU A CA 1
ATOM 741 C C . GLU A 1 95 ? -2.440 7.755 14.319 1.00 89.00 95 GLU A C 1
ATOM 743 O O . GLU A 1 95 ? -3.528 8.334 14.333 1.00 89.00 95 GLU A O 1
ATOM 748 N N . THR A 1 96 ? -1.565 7.908 13.324 1.00 87.56 96 THR A N 1
ATOM 749 C CA . THR A 1 96 ? -1.805 8.775 12.166 1.00 87.56 96 THR A CA 1
ATOM 750 C C . THR A 1 96 ? -3.019 8.309 11.364 1.00 87.56 96 THR A C 1
ATOM 752 O O . THR A 1 96 ? -3.909 9.111 11.079 1.00 87.56 96 THR A O 1
ATOM 755 N N . CYS A 1 97 ? -3.117 7.013 11.057 1.00 86.19 97 CYS A N 1
ATOM 756 C CA . CYS A 1 97 ? -4.272 6.436 10.366 1.00 86.19 97 CYS A CA 1
ATOM 757 C C . CYS A 1 97 ? -5.575 6.623 11.158 1.00 86.19 97 CYS A C 1
ATOM 759 O O . CYS A 1 97 ? -6.611 6.944 10.574 1.00 86.19 97 CYS A O 1
ATOM 761 N N . THR A 1 98 ? -5.523 6.480 12.485 1.00 87.50 98 THR A N 1
ATOM 762 C CA . THR A 1 98 ? -6.682 6.688 13.366 1.00 87.50 98 THR A CA 1
ATOM 763 C C . THR A 1 98 ? -7.144 8.143 13.332 1.00 87.50 98 THR A C 1
ATOM 765 O O . THR A 1 98 ? -8.325 8.408 13.113 1.00 87.50 98 THR A O 1
ATOM 768 N N . LYS A 1 99 ? -6.215 9.099 13.467 1.00 90.81 99 LYS A N 1
ATOM 769 C CA . LYS A 1 99 ? -6.506 10.539 13.376 1.00 90.81 99 LYS A CA 1
ATOM 770 C C . LYS A 1 99 ? -7.118 10.899 12.023 1.00 90.81 99 LYS A C 1
ATOM 772 O O . LYS A 1 99 ? -8.163 11.542 11.989 1.00 90.81 99 LYS A O 1
ATOM 777 N N . LEU A 1 100 ? -6.524 10.426 10.924 1.00 86.94 100 LEU A N 1
ATOM 778 C CA . LEU A 1 100 ? -7.041 10.646 9.570 1.00 86.94 100 LEU A CA 1
ATOM 779 C C . LEU A 1 100 ? -8.462 10.095 9.397 1.00 86.94 100 LEU A C 1
ATOM 781 O O . LEU A 1 100 ? -9.311 10.778 8.827 1.00 86.94 100 LEU A O 1
ATOM 785 N N . SER A 1 101 ? -8.746 8.897 9.919 1.00 86.56 101 SER A N 1
ATOM 786 C CA . SER A 1 101 ? -10.089 8.305 9.874 1.00 86.56 101 SER A CA 1
ATOM 787 C C . SER A 1 101 ? -11.117 9.157 10.624 1.00 86.56 101 SER A C 1
ATOM 789 O O . SER A 1 101 ? -12.200 9.418 10.101 1.00 86.56 101 SER A O 1
ATOM 791 N N . THR A 1 102 ? -10.769 9.642 11.818 1.00 88.25 102 THR A N 1
ATOM 792 C CA . THR A 1 102 ? -11.633 10.528 12.610 1.00 88.25 102 THR A CA 1
ATOM 793 C C . THR A 1 102 ? -11.900 11.845 11.887 1.00 88.25 102 THR A C 1
ATOM 795 O O . THR A 1 102 ? -13.055 12.242 11.760 1.00 88.25 102 THR A O 1
ATOM 798 N N . THR A 1 103 ? -10.862 12.495 11.351 1.00 89.25 103 THR A N 1
ATOM 799 C CA . THR A 1 103 ? -11.009 13.742 10.586 1.00 89.25 103 THR A CA 1
ATOM 800 C C . THR A 1 103 ? -11.870 13.550 9.339 1.00 89.25 103 THR A C 1
ATOM 802 O O . THR A 1 103 ? -12.686 14.409 9.018 1.00 89.25 103 THR A O 1
ATOM 805 N N . TRP A 1 104 ? -11.713 12.429 8.631 1.00 83.06 104 TRP A N 1
ATOM 806 C CA . TRP A 1 104 ? -12.524 12.116 7.455 1.00 83.06 104 TRP A CA 1
ATOM 807 C C . TRP A 1 104 ? -14.007 11.952 7.806 1.00 83.06 104 TRP A C 1
ATOM 809 O O . TRP A 1 104 ? -14.852 12.558 7.154 1.00 83.06 104 TRP A O 1
ATOM 819 N N . LYS A 1 105 ? -14.323 11.200 8.868 1.00 85.38 105 LYS A N 1
ATOM 820 C CA . LYS A 1 105 ? -15.703 11.037 9.359 1.00 85.38 105 LYS A CA 1
ATOM 821 C C . LYS A 1 105 ? -16.327 12.377 9.742 1.00 85.38 105 LYS A C 1
ATOM 823 O O . LYS A 1 105 ? -17.389 12.713 9.245 1.00 85.38 105 LYS A O 1
ATOM 828 N N . GLN A 1 106 ? -15.603 13.193 10.508 1.00 84.81 106 GLN A N 1
ATOM 829 C CA . GLN A 1 106 ? -16.060 14.531 10.894 1.00 84.81 106 GLN A CA 1
ATOM 830 C C . GLN A 1 106 ? -16.364 15.434 9.693 1.00 84.81 106 GLN A C 1
ATOM 832 O O . GLN A 1 106 ? -17.273 16.250 9.772 1.00 84.81 106 GLN A O 1
ATOM 837 N N . LYS A 1 107 ? -15.615 15.309 8.589 1.00 83.00 107 LYS A N 1
ATOM 838 C CA . LYS A 1 107 ? -15.883 16.057 7.352 1.00 83.00 107 LYS A CA 1
ATOM 839 C C . LYS A 1 107 ? -17.067 15.509 6.557 1.00 83.00 107 LYS A C 1
ATOM 841 O O . LYS A 1 107 ? -17.750 16.297 5.920 1.00 83.00 107 LYS A O 1
ATOM 846 N N . LEU A 1 108 ? -17.297 14.197 6.574 1.00 79.12 108 LEU A N 1
ATOM 847 C CA . LEU A 1 108 ? -18.478 13.590 5.949 1.00 79.12 108 LEU A CA 1
ATOM 848 C C . LEU A 1 108 ? -19.769 13.931 6.700 1.00 79.12 108 LEU A C 1
ATOM 850 O O . LEU A 1 108 ? -20.807 14.105 6.071 1.00 79.12 108 LEU A O 1
ATOM 854 N N . ASP A 1 109 ? -19.691 14.039 8.026 1.00 74.56 109 ASP A N 1
ATOM 855 C CA . ASP A 1 109 ? -20.831 14.351 8.891 1.00 74.56 109 ASP A CA 1
ATOM 856 C C . ASP A 1 109 ? -21.177 15.855 8.904 1.00 74.56 109 ASP A C 1
ATOM 858 O O . ASP A 1 109 ? -22.197 16.256 9.467 1.00 74.56 109 ASP A O 1
ATOM 862 N N . GLN A 1 110 ? -20.348 16.707 8.287 1.00 70.88 110 GLN A N 1
ATOM 863 C CA . GLN A 1 110 ? -20.668 18.120 8.092 1.00 70.88 110 GLN A CA 1
ATOM 864 C C . GLN A 1 110 ? -21.627 18.276 6.901 1.00 70.88 110 GLN A C 1
ATOM 866 O O . GLN A 1 110 ? -21.312 17.807 5.806 1.00 70.88 110 GLN A O 1
ATOM 871 N N . PRO A 1 111 ? -22.780 18.952 7.067 1.00 54.91 111 PRO A N 1
ATOM 872 C CA . PRO A 1 111 ? -23.628 19.287 5.932 1.00 54.91 111 PRO A CA 1
ATOM 873 C C . PRO A 1 111 ? -22.837 20.162 4.951 1.00 54.91 111 PRO A C 1
ATOM 875 O O . PRO A 1 111 ? -22.140 21.090 5.364 1.00 54.91 111 PRO A O 1
ATOM 878 N N . TYR A 1 112 ? -22.929 19.846 3.656 1.00 55.41 112 TYR A N 1
ATOM 879 C CA . TYR A 1 112 ? -22.407 20.709 2.596 1.00 55.41 112 TYR A CA 1
ATOM 880 C C . TYR A 1 112 ? -23.118 22.068 2.692 1.00 55.41 112 TYR A C 1
ATOM 882 O O . TYR A 1 112 ? -24.297 22.161 2.352 1.00 55.41 112 TYR A O 1
ATOM 890 N N . ASN A 1 113 ? -22.410 23.085 3.190 1.00 49.62 113 ASN A N 1
ATOM 891 C CA . ASN A 1 113 ? -22.815 24.490 3.101 1.00 49.62 113 ASN A CA 1
ATOM 892 C C . ASN A 1 113 ? -22.368 25.083 1.766 1.00 49.62 113 ASN A C 1
ATOM 894 O O . ASN A 1 113 ? -21.213 24.802 1.364 1.00 49.62 113 ASN A O 1
#